Protein AF-A0AAW0GXI5-F1 (afdb_monomer_lite)

InterPro domains:
  IPR015931 Aconitase/3-isopropylmalate dehydratase large subunit, alpha/beta/alpha, subdomain 1/3 [G3DSA:3.30.499.10] (24-106)
  IPR036008 Aconitase, iron-sulfur domain [SSF53732] (36-106)
  IPR050926 Aconitase/IPM Isomerase [PTHR43160] (23-106)

Secondary structure (DSSP, 8-state):
------------------------PPP-----TTTS--HHHHHHHHHHHHHHHTSPPPPHHHHHHHHTBS-HHHHTTTS---TTT----B--S-----HHHHTTT-

Foldseek 3Di:
DDDDDDDDDDDDDDDDPDPPPDDDDPPDDDPCVVVDPPVVQLVVQLVVLCVLLPNPDDDPVRSVFRSFAPDSCVQCVVSDPDPPPGDTRGDDPDDDDDPVRVVVVD

Structure (mmCIF, N/CA/C/O backbone):
data_AF-A0AAW0GXI5-F1
#
_entry.id   AF-A0AAW0GXI5-F1
#
loop_
_atom_site.group_PDB
_atom_site.id
_atom_site.type_symbol
_atom_site.label_atom_id
_atom_site.label_alt_id
_atom_site.label_comp_id
_atom_site.label_asym_id
_atom_site.label_entity_id
_atom_site.label_seq_id
_atom_site.pdbx_PDB_ins_code
_atom_site.Cartn_x
_atom_site.Cartn_y
_atom_site.Cartn_z
_atom_site.occupancy
_atom_site.B_iso_or_equiv
_atom_site.auth_seq_id
_atom_site.auth_comp_id
_atom_site.auth_asym_id
_atom_site.auth_atom_id
_atom_site.pdbx_PDB_model_num
ATOM 1 N N . MET A 1 1 ? -0.482 -9.726 -81.950 1.00 35.28 1 MET A N 1
ATOM 2 C CA . MET A 1 1 ? -0.286 -8.432 -82.642 1.00 35.28 1 MET A CA 1
ATOM 3 C C . MET A 1 1 ? -1.285 -7.425 -82.072 1.00 35.28 1 MET A C 1
ATOM 5 O O . MET A 1 1 ? -2.403 -7.844 -81.799 1.00 35.28 1 MET A O 1
ATOM 9 N N . PRO A 1 2 ? -0.859 -6.188 -81.757 1.00 46.88 2 PRO A N 1
ATOM 10 C CA . PRO A 1 2 ? -1.473 -5.313 -80.746 1.00 46.88 2 PRO A CA 1
ATOM 11 C C . PRO A 1 2 ? -2.563 -4.39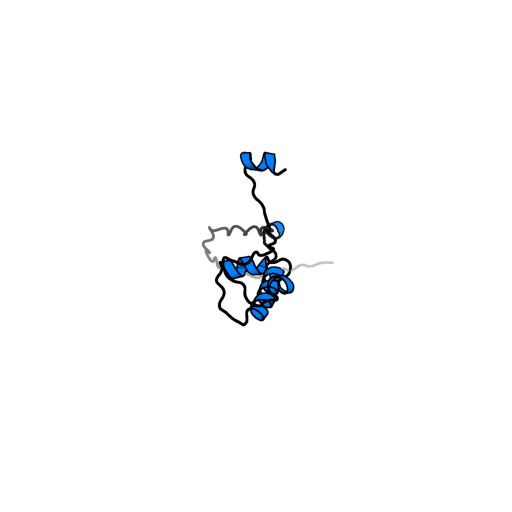4 -81.324 1.00 46.88 2 PRO A C 1
ATOM 13 O O . PRO A 1 2 ? -2.592 -4.182 -82.528 1.00 46.88 2 PRO A O 1
ATOM 16 N N . THR A 1 3 ? -3.396 -3.781 -80.474 1.00 41.62 3 THR A N 1
ATOM 17 C CA . THR A 1 3 ? -3.834 -2.374 -80.634 1.00 41.62 3 THR A CA 1
ATOM 18 C C . THR A 1 3 ? -4.441 -1.835 -79.332 1.00 41.62 3 THR A C 1
ATOM 20 O O . THR A 1 3 ? -5.444 -2.326 -78.824 1.00 41.62 3 THR A O 1
ATOM 23 N N . PHE A 1 4 ? -3.780 -0.811 -78.791 1.00 46.28 4 PHE A N 1
ATOM 24 C CA . PHE A 1 4 ? -4.251 0.081 -77.733 1.00 46.28 4 PHE A CA 1
ATOM 25 C C . PHE A 1 4 ? -5.368 0.991 -78.265 1.00 46.28 4 PHE A C 1
ATOM 27 O O . PHE A 1 4 ? -5.238 1.533 -79.360 1.00 46.28 4 PHE A O 1
ATOM 34 N N . SER A 1 5 ? -6.384 1.277 -77.450 1.00 40.12 5 SER A N 1
ATOM 35 C CA . SER A 1 5 ? -7.143 2.528 -77.562 1.00 40.12 5 SER A CA 1
ATOM 36 C C . SER A 1 5 ? -7.634 2.967 -76.184 1.00 40.12 5 SER A C 1
ATOM 38 O O . SER A 1 5 ? -8.495 2.343 -75.567 1.00 40.12 5 SER A O 1
ATOM 40 N N . ASN A 1 6 ? -7.003 4.031 -75.693 1.00 38.50 6 ASN A N 1
ATOM 41 C CA . ASN A 1 6 ? -7.326 4.748 -74.468 1.00 38.50 6 ASN A CA 1
ATOM 42 C C . ASN A 1 6 ? -8.612 5.564 -74.652 1.00 38.50 6 ASN A C 1
ATOM 44 O O . ASN A 1 6 ? -8.698 6.348 -75.595 1.00 38.50 6 ASN A O 1
ATOM 48 N N . VAL A 1 7 ? -9.537 5.507 -73.688 1.00 49.00 7 VAL A N 1
ATOM 49 C CA . VAL A 1 7 ? -10.531 6.575 -73.497 1.00 49.00 7 VAL A CA 1
ATOM 50 C C . VAL A 1 7 ? -10.522 7.040 -72.042 1.00 49.00 7 VAL A C 1
ATOM 52 O O . VAL A 1 7 ? -10.723 6.291 -71.091 1.00 49.00 7 VAL A O 1
ATOM 55 N N . VAL A 1 8 ? -10.221 8.327 -71.928 1.00 44.75 8 VAL A N 1
ATOM 56 C CA . VAL A 1 8 ? -9.928 9.145 -70.754 1.00 44.75 8 VAL A CA 1
ATOM 57 C C . VAL A 1 8 ? -11.140 9.261 -69.819 1.00 44.75 8 VAL A C 1
ATOM 59 O O . VAL A 1 8 ? -12.163 9.827 -70.200 1.00 44.75 8 VAL A O 1
ATOM 62 N N . LYS A 1 9 ? -11.017 8.821 -68.558 1.00 41.56 9 LYS A N 1
ATOM 63 C CA . LYS A 1 9 ? -11.945 9.226 -67.485 1.00 41.56 9 LYS A CA 1
ATOM 64 C C . LYS A 1 9 ? -11.503 10.577 -66.926 1.00 41.56 9 LYS A C 1
ATOM 66 O O . LYS A 1 9 ? -10.471 10.683 -66.268 1.00 41.56 9 LYS A O 1
ATOM 71 N N . ARG A 1 10 ? -12.294 11.617 -67.199 1.00 42.31 10 ARG A N 1
ATOM 72 C CA . ARG A 1 10 ? -12.161 12.939 -66.577 1.00 42.31 10 ARG A CA 1
ATOM 73 C C . ARG A 1 10 ? -12.538 12.821 -65.099 1.00 42.31 10 ARG A C 1
ATOM 75 O O . ARG A 1 10 ? -13.715 12.695 -64.780 1.00 42.31 10 ARG A O 1
ATOM 82 N N . TYR A 1 11 ? -11.552 12.859 -64.209 1.00 42.72 11 TYR A N 1
ATOM 83 C CA . TYR A 1 11 ? -11.799 13.058 -62.783 1.00 42.72 11 TYR A CA 1
ATOM 84 C C . TYR A 1 11 ? -11.893 14.560 -62.506 1.00 42.72 11 TYR A C 1
ATOM 86 O O . TYR A 1 11 ? -10.952 15.311 -62.761 1.00 42.72 11 TYR A O 1
ATOM 94 N N . ALA A 1 12 ? -13.057 14.999 -62.026 1.00 47.19 12 ALA A N 1
ATOM 95 C CA . ALA A 1 12 ? -13.273 16.355 -61.548 1.00 47.19 12 ALA A CA 1
ATOM 96 C C . ALA A 1 12 ? -12.397 16.597 -60.310 1.00 47.19 12 ALA A C 1
ATOM 98 O O . ALA A 1 12 ? -12.518 15.908 -59.299 1.00 47.19 12 ALA A O 1
ATOM 99 N N . PHE A 1 13 ? -11.497 17.570 -60.406 1.00 45.50 13 PHE A N 1
ATOM 100 C CA . PHE A 1 13 ? -10.616 17.978 -59.323 1.00 45.50 13 PHE A CA 1
ATOM 101 C C . PHE A 1 13 ? -11.303 19.064 -58.492 1.00 45.50 13 PHE A C 1
ATOM 103 O O . PHE A 1 13 ? -11.207 20.253 -58.788 1.00 45.50 13 PHE A O 1
ATOM 110 N N . THR A 1 14 ? -12.016 18.657 -57.446 1.00 52.28 14 THR A N 1
ATOM 111 C CA . THR A 1 14 ? -12.461 19.574 -56.393 1.00 52.28 14 THR A CA 1
ATOM 112 C C . THR A 1 14 ? -11.321 19.758 -55.393 1.00 52.28 14 THR A C 1
ATOM 114 O O . THR A 1 14 ? -11.030 18.860 -54.601 1.00 52.28 14 THR A O 1
ATOM 117 N N . ARG A 1 15 ? -10.653 20.920 -55.423 1.00 48.03 15 ARG A N 1
ATOM 118 C CA . ARG A 1 15 ? -9.714 21.329 -54.367 1.00 48.03 15 ARG A CA 1
ATOM 119 C C . ARG A 1 15 ? -10.492 21.637 -53.093 1.00 48.03 15 ARG A C 1
ATOM 121 O O . ARG A 1 15 ? -10.966 22.754 -52.910 1.00 48.03 15 ARG A O 1
ATOM 128 N N . ASN A 1 16 ? -10.557 20.673 -52.184 1.00 50.38 16 ASN A N 1
ATOM 129 C CA . ASN A 1 16 ? -10.807 20.980 -50.784 1.00 50.38 16 ASN A CA 1
ATOM 130 C C . ASN A 1 16 ? -9.518 21.565 -50.201 1.00 50.38 16 ASN A C 1
ATOM 132 O O . ASN A 1 16 ? -8.536 20.852 -50.000 1.00 50.38 16 ASN A O 1
ATOM 136 N N . HIS A 1 17 ? -9.512 22.872 -49.941 1.00 53.69 17 HIS A N 1
ATOM 137 C CA . HIS A 1 17 ? -8.496 23.495 -49.098 1.00 53.69 17 HIS A CA 1
ATOM 138 C C . HIS A 1 17 ? -8.714 23.050 -47.647 1.00 53.69 17 HIS A C 1
ATOM 140 O O . HIS A 1 17 ? -9.289 23.768 -46.832 1.00 53.69 17 HIS A O 1
ATOM 146 N N . ALA A 1 18 ? -8.250 21.844 -47.319 1.00 59.31 18 ALA A N 1
ATOM 147 C CA . ALA A 1 18 ? -8.032 21.455 -45.939 1.00 59.31 18 ALA A CA 1
ATOM 148 C C . ALA A 1 18 ? -6.821 22.242 -45.431 1.00 59.31 18 ALA A C 1
ATOM 150 O O . ALA A 1 18 ? -5.703 22.079 -45.920 1.00 59.31 18 ALA A O 1
ATOM 151 N N . ARG A 1 19 ? -7.042 23.133 -44.464 1.00 58.31 19 ARG A N 1
ATOM 152 C CA . ARG A 1 19 ? -5.957 23.712 -43.671 1.00 58.31 19 ARG A CA 1
ATOM 153 C C . ARG A 1 19 ? -5.257 22.558 -42.948 1.00 58.31 19 ARG A C 1
ATOM 155 O O . ARG A 1 19 ? -5.775 22.065 -41.956 1.00 58.31 19 ARG A O 1
ATOM 162 N N . SER A 1 20 ? -4.113 22.112 -43.454 1.00 61.81 20 SER A N 1
ATOM 163 C CA . SER A 1 20 ? -3.268 21.124 -42.782 1.00 61.81 20 SER A CA 1
ATOM 164 C C . SER A 1 20 ? -1.917 21.764 -42.494 1.00 61.81 20 SER A C 1
ATOM 166 O O . SER A 1 20 ? -1.032 21.794 -43.341 1.00 61.81 20 SER A O 1
ATOM 168 N N . PHE A 1 21 ? -1.806 22.355 -41.305 1.00 63.12 21 PHE A N 1
ATOM 169 C CA . PHE A 1 21 ? -0.538 22.840 -40.747 1.00 63.12 21 PHE A CA 1
ATOM 170 C C . PHE A 1 21 ? -0.189 22.161 -39.415 1.00 63.12 21 PHE A C 1
ATOM 172 O O . PHE A 1 21 ? 0.844 22.464 -38.834 1.00 63.12 21 PHE A O 1
ATOM 179 N N . ALA A 1 22 ? -1.025 21.241 -38.925 1.00 67.62 22 ALA A N 1
ATOM 180 C CA . ALA A 1 22 ? -0.746 20.472 -37.720 1.00 67.62 22 ALA A CA 1
ATOM 181 C C . ALA A 1 22 ? -0.459 19.019 -38.110 1.00 67.62 22 ALA A C 1
ATOM 183 O O . ALA A 1 22 ? -1.375 18.229 -38.336 1.00 67.62 22 ALA A O 1
ATOM 184 N N . THR A 1 23 ? 0.818 18.663 -38.206 1.00 71.12 23 THR A N 1
ATOM 185 C CA . THR A 1 23 ? 1.252 17.266 -38.175 1.00 71.12 23 THR A CA 1
ATOM 186 C C . THR A 1 23 ? 0.986 16.736 -36.767 1.00 71.12 23 THR A C 1
ATOM 188 O O . THR A 1 23 ? 1.602 17.191 -35.807 1.00 71.12 23 THR A O 1
ATOM 191 N N . HIS A 1 24 ? 0.045 15.801 -36.613 1.00 74.44 24 HIS A N 1
ATOM 192 C CA . HIS A 1 24 ? -0.116 15.072 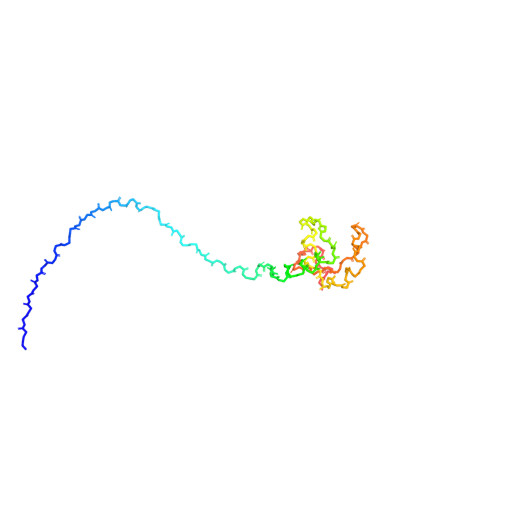-35.355 1.00 74.44 24 HIS A CA 1
ATOM 193 C C . HIS A 1 24 ? 1.147 14.236 -35.141 1.00 74.44 24 HIS A C 1
ATOM 195 O O . HIS A 1 24 ? 1.395 13.285 -35.884 1.00 74.44 24 HIS A O 1
ATOM 201 N N . THR A 1 25 ? 1.961 14.598 -34.153 1.00 73.44 25 THR A N 1
ATOM 202 C CA . THR A 1 25 ? 3.101 13.779 -33.742 1.00 73.44 25 THR A CA 1
ATOM 203 C C . THR A 1 25 ? 2.556 12.419 -33.304 1.00 73.44 25 THR A C 1
ATOM 205 O O . THR A 1 25 ? 1.734 12.387 -32.385 1.00 73.44 25 THR A O 1
ATOM 208 N N . PRO A 1 26 ? 2.931 11.296 -33.945 1.00 72.25 26 PRO A N 1
ATOM 209 C CA . PRO A 1 26 ? 2.505 9.990 -33.467 1.00 72.25 26 PRO A CA 1
ATOM 210 C C . PRO A 1 26 ? 3.002 9.839 -32.029 1.00 72.25 26 PRO A C 1
ATOM 212 O O . PRO A 1 26 ? 4.182 10.067 -31.747 1.00 72.25 26 PRO A O 1
ATOM 215 N N . LEU A 1 27 ? 2.088 9.532 -31.107 1.00 73.25 27 LEU A N 1
ATOM 216 C CA . LEU A 1 27 ? 2.467 9.250 -29.732 1.00 73.25 27 LEU A CA 1
ATOM 217 C C . LEU A 1 27 ? 3.344 8.003 -29.767 1.00 73.25 27 LEU A C 1
ATOM 219 O O . LEU A 1 27 ? 2.898 6.940 -30.190 1.00 73.25 27 LEU A O 1
ATOM 223 N N . LEU A 1 28 ? 4.603 8.158 -29.369 1.00 74.62 28 LEU A N 1
ATOM 224 C CA . LEU A 1 28 ? 5.491 7.028 -29.160 1.00 74.62 28 LEU A CA 1
ATOM 225 C C . LEU A 1 28 ? 4.887 6.195 -28.024 1.00 74.62 28 LEU A C 1
ATOM 227 O O . LEU A 1 28 ? 4.858 6.657 -26.879 1.00 74.62 28 LEU A O 1
ATOM 231 N N . GLU A 1 29 ? 4.373 5.008 -28.339 1.00 76.81 29 GLU A N 1
ATOM 232 C CA . GLU A 1 29 ? 3.984 4.040 -27.317 1.00 76.81 29 GLU A CA 1
ATOM 233 C C . GLU A 1 29 ? 5.234 3.704 -26.500 1.00 76.81 29 GLU A C 1
ATOM 235 O O . GLU A 1 29 ? 6.243 3.237 -27.025 1.00 76.81 29 GLU A O 1
ATOM 240 N N . LYS A 1 30 ? 5.203 4.059 -25.214 1.00 79.75 30 LYS A N 1
ATOM 241 C CA . LYS A 1 30 ? 6.280 3.756 -24.276 1.00 79.75 30 LYS A CA 1
ATOM 242 C C . LYS A 1 30 ? 5.951 2.444 -23.588 1.00 79.75 30 LYS A C 1
ATOM 244 O O . LYS A 1 30 ? 4.916 2.339 -22.931 1.00 79.75 30 LYS A O 1
ATOM 249 N N . ASP A 1 31 ? 6.869 1.491 -23.671 1.00 82.00 31 ASP A N 1
ATOM 250 C CA . ASP A 1 31 ? 6.771 0.229 -22.947 1.00 82.00 31 ASP A CA 1
ATOM 251 C C . ASP A 1 31 ? 6.974 0.469 -21.445 1.00 82.00 31 ASP A C 1
ATOM 253 O O . ASP A 1 31 ? 8.087 0.507 -20.922 1.00 82.00 31 ASP A O 1
ATOM 257 N N . CYS A 1 32 ? 5.871 0.664 -20.724 1.00 81.69 32 CYS A N 1
ATOM 258 C CA . CYS A 1 32 ? 5.872 0.902 -19.278 1.00 81.69 32 CYS A CA 1
ATOM 259 C C . CYS A 1 32 ? 5.814 -0.392 -18.448 1.00 81.69 32 CYS A C 1
ATOM 261 O O . CYS A 1 32 ? 5.670 -0.325 -17.225 1.00 81.69 32 CYS A O 1
ATOM 263 N N . THR A 1 33 ? 5.915 -1.567 -19.074 1.00 81.50 33 THR A N 1
ATOM 264 C CA . THR A 1 33 ? 5.731 -2.877 -18.420 1.00 81.50 33 THR A CA 1
ATOM 265 C C . THR A 1 33 ? 6.677 -3.088 -17.238 1.00 81.50 33 THR A C 1
ATOM 267 O O . THR A 1 33 ? 6.249 -3.578 -16.201 1.00 81.50 33 THR A O 1
ATOM 270 N N . SER A 1 34 ? 7.929 -2.637 -17.350 1.00 79.50 34 SER A N 1
ATOM 271 C CA . SER A 1 34 ? 8.941 -2.764 -16.291 1.00 79.50 34 SER A CA 1
ATOM 272 C C . SER A 1 34 ? 8.711 -1.845 -15.083 1.00 79.50 34 SER A C 1
ATOM 274 O O . SER A 1 34 ? 9.281 -2.088 -14.023 1.00 79.50 34 SER A O 1
ATOM 276 N N . ILE A 1 35 ? 7.953 -0.757 -15.240 1.00 83.44 35 ILE A N 1
ATOM 277 C CA . ILE A 1 35 ? 7.758 0.268 -14.194 1.00 83.44 35 ILE A CA 1
ATOM 278 C C . ILE A 1 35 ? 6.386 0.110 -13.525 1.00 83.44 35 ILE A C 1
ATOM 280 O O . ILE A 1 35 ? 6.181 0.529 -12.383 1.00 83.44 35 ILE A O 1
ATOM 284 N N . THR A 1 36 ? 5.440 -0.485 -14.249 1.00 86.06 36 THR A N 1
ATOM 285 C CA . THR A 1 36 ? 4.054 -0.628 -13.815 1.00 86.06 36 THR A CA 1
ATOM 286 C C . THR A 1 36 ? 3.957 -1.736 -12.767 1.00 86.06 36 THR A C 1
ATOM 288 O O . THR A 1 36 ? 4.374 -2.860 -13.044 1.00 86.06 36 THR A O 1
ATOM 291 N N . PRO A 1 37 ? 3.407 -1.460 -11.571 1.00 84.38 37 PRO A N 1
ATOM 292 C CA . PRO A 1 37 ? 3.204 -2.507 -10.579 1.00 84.38 37 PRO A CA 1
ATOM 293 C C . PRO A 1 37 ? 2.177 -3.539 -11.083 1.00 84.38 37 PRO A C 1
ATOM 295 O O . PRO A 1 37 ? 1.290 -3.188 -11.871 1.00 84.38 37 PRO A O 1
ATOM 298 N N . PRO A 1 38 ? 2.249 -4.803 -10.626 1.00 89.19 38 PRO A N 1
ATOM 299 C CA . PRO A 1 38 ? 1.365 -5.879 -11.074 1.00 89.19 38 PRO A CA 1
ATOM 300 C C . PRO A 1 38 ? -0.059 -5.704 -10.521 1.00 89.19 38 PRO A C 1
ATOM 302 O O . PRO A 1 38 ? -0.478 -6.355 -9.565 1.00 89.19 38 PRO A O 1
ATOM 305 N N . TYR A 1 39 ? -0.835 -4.810 -11.138 1.00 90.38 39 TYR A N 1
ATOM 306 C CA . TYR A 1 39 ? -2.172 -4.442 -10.664 1.00 90.38 39 TYR A CA 1
ATOM 307 C C . TYR A 1 39 ? -3.146 -5.616 -10.581 1.00 90.38 39 TYR A C 1
ATOM 309 O O . TYR A 1 39 ? -4.013 -5.606 -9.713 1.00 90.38 39 TYR A O 1
ATOM 317 N N . THR A 1 40 ? -3.007 -6.624 -11.443 1.00 91.12 40 THR A N 1
ATOM 318 C CA . THR A 1 40 ? -3.853 -7.826 -11.426 1.00 91.12 40 THR A CA 1
ATOM 319 C C . THR A 1 40 ? -3.721 -8.572 -10.098 1.00 91.12 40 THR A C 1
ATOM 321 O O . THR A 1 40 ? -4.712 -8.758 -9.399 1.00 91.12 40 THR A O 1
ATOM 324 N N . GLN A 1 41 ? -2.488 -8.869 -9.685 1.00 89.25 41 GLN A N 1
ATOM 325 C CA . GLN A 1 41 ? -2.188 -9.534 -8.414 1.00 89.25 41 GLN A CA 1
ATOM 326 C C . GLN A 1 41 ? -2.623 -8.688 -7.210 1.00 89.25 41 GLN A C 1
ATOM 328 O O . GLN A 1 41 ? -3.202 -9.200 -6.252 1.00 89.25 41 GLN A O 1
ATOM 333 N N . LEU A 1 42 ? -2.391 -7.371 -7.271 1.00 90.69 42 LEU A N 1
ATOM 334 C CA . LEU A 1 42 ? -2.808 -6.449 -6.212 1.00 90.69 42 LEU A CA 1
ATOM 335 C C . LEU A 1 42 ? -4.336 -6.421 -6.047 1.00 90.69 42 LEU A C 1
ATOM 337 O O . LEU A 1 42 ? -4.826 -6.352 -4.918 1.00 90.69 42 LEU A O 1
ATOM 341 N N . LEU A 1 43 ? -5.094 -6.484 -7.149 1.00 91.69 43 LEU A N 1
ATOM 342 C CA . LEU A 1 43 ? -6.558 -6.558 -7.120 1.00 91.69 43 LEU A CA 1
ATOM 343 C C . LEU A 1 43 ? -7.049 -7.876 -6.517 1.00 91.69 43 LEU A C 1
ATOM 345 O O . LEU A 1 43 ? -7.974 -7.850 -5.699 1.00 91.69 43 LEU A O 1
ATOM 349 N N . ASP A 1 44 ? -6.422 -8.995 -6.878 1.00 91.06 44 ASP A N 1
ATOM 350 C CA . ASP A 1 44 ? -6.770 -10.315 -6.349 1.00 91.06 44 ASP A CA 1
ATOM 351 C C . ASP A 1 44 ? -6.577 -10.357 -4.829 1.00 91.06 44 ASP A C 1
ATOM 353 O O . ASP A 1 44 ? -7.515 -10.687 -4.095 1.00 91.06 44 ASP A O 1
ATOM 357 N N . ASN A 1 45 ? -5.428 -9.882 -4.338 1.00 89.00 45 ASN A N 1
ATOM 358 C CA . ASN A 1 45 ? -5.143 -9.755 -2.905 1.00 89.00 45 ASN A CA 1
ATOM 359 C C . ASN A 1 45 ? -6.141 -8.825 -2.198 1.00 89.00 45 ASN A C 1
ATOM 361 O O . ASN A 1 45 ? -6.633 -9.111 -1.105 1.00 89.00 45 ASN A O 1
ATOM 365 N N . LEU A 1 46 ? -6.502 -7.702 -2.821 1.00 89.50 46 LEU A N 1
ATOM 366 C CA . LEU A 1 46 ? -7.502 -6.793 -2.259 1.00 89.50 46 LEU A CA 1
ATOM 367 C C . LEU A 1 46 ? -8.866 -7.499 -2.126 1.00 89.50 46 LEU A C 1
ATOM 369 O O . LEU A 1 46 ? -9.567 -7.334 -1.123 1.00 89.50 46 LEU A O 1
ATOM 373 N N . SER A 1 47 ? -9.250 -8.308 -3.116 1.00 89.19 47 SER A N 1
ATOM 374 C CA . SER A 1 47 ? -10.511 -9.055 -3.095 1.00 89.19 47 SER A CA 1
ATOM 375 C C . SER A 1 47 ? -10.564 -10.060 -1.937 1.00 89.19 47 SER A C 1
ATOM 377 O O . SER A 1 47 ? -11.576 -10.130 -1.230 1.00 89.19 47 SER A O 1
ATOM 379 N N . THR A 1 48 ? -9.460 -10.768 -1.669 1.00 88.31 48 THR A N 1
ATOM 380 C CA . THR A 1 48 ? -9.369 -11.715 -0.551 1.00 88.31 48 THR A CA 1
ATOM 381 C C . THR A 1 48 ? -9.449 -10.991 0.785 1.00 88.31 48 THR A C 1
ATOM 383 O O . THR A 1 48 ? -10.211 -11.399 1.660 1.00 88.31 48 THR A O 1
ATOM 386 N N . VAL A 1 49 ? -8.745 -9.865 0.924 1.00 86.25 49 VAL A N 1
ATOM 387 C CA . VAL A 1 49 ? -8.764 -9.058 2.151 1.00 86.25 49 VAL A CA 1
ATOM 388 C C . VAL A 1 49 ? -10.153 -8.475 2.424 1.00 86.25 49 VAL A C 1
ATOM 390 O O . VAL A 1 49 ? -10.630 -8.512 3.558 1.00 86.25 49 VAL A O 1
ATOM 393 N N . ARG A 1 50 ? -10.858 -7.986 1.395 1.00 87.19 50 ARG A N 1
ATOM 394 C CA . ARG A 1 50 ? -12.238 -7.485 1.542 1.00 87.19 50 ARG A CA 1
ATOM 395 C C . ARG A 1 50 ? -13.196 -8.546 2.068 1.00 87.19 50 ARG A C 1
ATOM 397 O O . ARG A 1 50 ? -14.070 -8.213 2.866 1.00 87.19 50 ARG A O 1
ATOM 404 N N . ARG A 1 51 ? -13.029 -9.797 1.627 1.00 85.69 51 ARG A N 1
ATOM 405 C CA . ARG A 1 51 ? -13.827 -10.933 2.100 1.00 85.69 51 ARG A CA 1
ATOM 406 C C . ARG A 1 51 ? -13.563 -11.226 3.578 1.00 85.69 51 ARG A C 1
ATOM 408 O O . ARG A 1 51 ? -14.514 -11.477 4.305 1.00 85.69 51 ARG A O 1
ATOM 415 N N . ILE A 1 52 ? -12.309 -11.130 4.022 1.00 83.25 52 ILE A N 1
ATOM 416 C CA . ILE A 1 52 ? -11.914 -11.371 5.420 1.00 83.25 52 ILE A CA 1
ATOM 417 C C . ILE A 1 52 ? -12.408 -10.251 6.352 1.00 83.25 52 ILE A C 1
ATOM 419 O O . ILE A 1 52 ? -12.924 -10.525 7.429 1.00 83.25 52 ILE A O 1
ATOM 423 N N . ILE A 1 53 ? -12.301 -8.986 5.931 1.00 80.81 53 ILE A N 1
ATOM 424 C CA . ILE A 1 53 ? -12.665 -7.813 6.753 1.00 80.81 53 ILE A CA 1
ATOM 425 C C . ILE A 1 53 ? -14.194 -7.583 6.819 1.00 80.81 53 ILE A C 1
ATOM 427 O O . ILE A 1 53 ? -14.671 -6.767 7.607 1.00 80.81 53 ILE A O 1
ATOM 431 N N . GLY A 1 54 ? -14.992 -8.293 6.014 1.00 77.50 54 GLY A N 1
ATOM 432 C CA . GLY A 1 54 ? -16.455 -8.247 6.115 1.00 77.50 54 GLY A CA 1
ATOM 433 C C . GLY A 1 54 ? -17.089 -6.959 5.577 1.00 77.50 54 GLY A C 1
ATOM 434 O O . GLY A 1 54 ? -18.081 -6.479 6.115 1.00 77.50 54 GLY A O 1
ATOM 435 N N . GLY A 1 55 ? -16.524 -6.373 4.514 1.00 75.69 55 GLY A N 1
ATOM 436 C CA . GLY A 1 55 ? -17.186 -5.291 3.766 1.00 75.69 55 GLY A CA 1
ATOM 437 C C . GLY A 1 55 ? -17.060 -3.877 4.347 1.00 75.69 55 GLY A C 1
ATOM 438 O O . GLY A 1 55 ? -17.688 -2.950 3.835 1.00 75.69 55 GLY A O 1
ATOM 439 N N . ARG A 1 56 ? -16.221 -3.665 5.369 1.00 83.50 56 ARG A N 1
ATOM 440 C CA . ARG A 1 56 ? -15.896 -2.315 5.861 1.00 83.50 56 ARG A CA 1
ATOM 441 C C . ARG A 1 56 ? -15.300 -1.449 4.733 1.00 83.50 56 ARG A C 1
ATOM 443 O O . ARG A 1 56 ? -14.417 -1.924 4.012 1.00 83.50 56 ARG A O 1
ATOM 450 N N . PRO A 1 57 ? -15.700 -0.169 4.593 1.00 85.94 57 PRO A N 1
ATOM 451 C CA . PRO A 1 57 ? -15.055 0.735 3.648 1.00 85.94 57 PRO A CA 1
ATOM 452 C C . PRO A 1 57 ? -13.587 0.956 4.036 1.00 85.94 57 PRO A C 1
ATOM 454 O O . PRO A 1 57 ? -13.274 1.319 5.171 1.00 85.94 57 PRO A O 1
ATOM 457 N N . LEU A 1 58 ? -12.694 0.734 3.072 1.00 87.44 58 LEU A N 1
ATOM 458 C CA . LEU A 1 58 ? -11.251 0.911 3.220 1.00 87.44 58 LEU A CA 1
ATOM 459 C C . LEU A 1 58 ? -10.807 2.240 2.611 1.00 87.44 58 LEU A C 1
ATOM 461 O O . LEU A 1 58 ? -11.213 2.595 1.496 1.00 87.44 58 LEU A O 1
ATOM 465 N N . THR A 1 59 ? -9.922 2.937 3.314 1.00 91.50 59 THR A N 1
ATOM 466 C CA . THR A 1 59 ? -9.217 4.115 2.797 1.00 91.50 59 THR A CA 1
ATOM 467 C C . THR A 1 59 ? -8.260 3.725 1.666 1.00 91.50 59 THR A C 1
ATOM 469 O O . THR A 1 59 ? -7.918 2.554 1.489 1.00 91.50 59 THR A O 1
ATOM 472 N N . LEU A 1 60 ? -7.811 4.701 0.872 1.00 92.88 60 LEU A N 1
ATOM 473 C CA . LEU A 1 60 ? -6.841 4.439 -0.197 1.00 92.88 60 LEU A CA 1
ATOM 474 C C . LEU A 1 60 ? -5.534 3.852 0.356 1.00 92.88 60 LEU A C 1
ATOM 476 O O . LEU A 1 60 ? -5.033 2.873 -0.190 1.00 92.88 60 LEU A O 1
ATOM 480 N N . ALA A 1 61 ? -5.035 4.403 1.465 1.00 91.19 61 ALA A N 1
ATOM 481 C CA . ALA A 1 61 ? -3.833 3.909 2.128 1.00 91.19 61 ALA A CA 1
ATOM 482 C C . ALA A 1 61 ? -3.983 2.439 2.550 1.00 91.19 61 ALA A C 1
ATOM 484 O O . A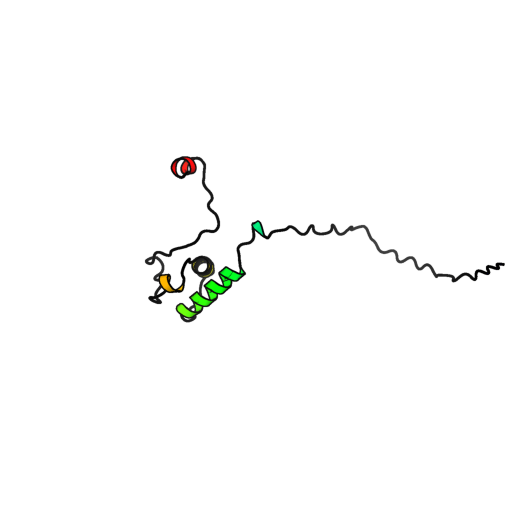LA A 1 61 ? -3.100 1.634 2.279 1.00 91.19 61 ALA A O 1
ATOM 485 N N . GLU A 1 62 ? -5.128 2.062 3.127 1.00 89.31 62 GLU A N 1
ATOM 486 C CA . GLU A 1 62 ? -5.411 0.671 3.505 1.00 89.31 62 GLU A CA 1
ATOM 487 C C . GLU A 1 62 ? -5.484 -0.260 2.300 1.00 89.31 62 GLU A C 1
ATOM 489 O O . GLU A 1 62 ? -4.968 -1.368 2.360 1.00 89.31 62 GLU A O 1
ATOM 494 N N . LYS A 1 63 ? -6.081 0.177 1.187 1.00 90.81 63 LYS A N 1
ATOM 495 C CA . LYS A 1 63 ? -6.113 -0.631 -0.041 1.00 90.81 63 LYS A CA 1
ATOM 496 C C . LYS A 1 63 ? -4.702 -0.904 -0.558 1.00 90.81 63 LYS A C 1
ATOM 498 O O . LYS A 1 63 ? -4.401 -2.046 -0.891 1.00 90.81 63 LYS A O 1
ATOM 503 N N . ILE A 1 64 ? -3.845 0.119 -0.591 1.00 91.31 64 ILE A N 1
ATOM 504 C CA . ILE A 1 64 ? -2.447 -0.028 -1.013 1.00 91.31 64 ILE A CA 1
ATOM 505 C C . ILE A 1 64 ? -1.723 -0.972 -0.050 1.00 91.31 64 ILE A C 1
ATOM 507 O O . ILE A 1 64 ? -1.180 -1.978 -0.493 1.00 91.31 64 ILE A O 1
ATOM 511 N N . LEU A 1 65 ? -1.800 -0.724 1.258 1.00 89.44 65 LEU A N 1
ATOM 512 C CA . LEU A 1 65 ? -1.143 -1.537 2.281 1.00 89.44 65 LEU A CA 1
ATOM 513 C C . LEU A 1 65 ? -1.567 -3.011 2.210 1.00 89.44 65 LEU A C 1
ATOM 515 O O . LEU A 1 65 ? -0.725 -3.900 2.142 1.00 89.44 65 LEU A O 1
ATOM 519 N N . TYR A 1 66 ? -2.876 -3.265 2.170 1.00 88.25 66 TYR A N 1
ATOM 520 C CA . TYR A 1 66 ? -3.430 -4.615 2.180 1.00 88.25 66 TYR A CA 1
ATOM 521 C C . TYR A 1 66 ? -3.210 -5.379 0.877 1.00 88.25 66 TYR A C 1
ATOM 523 O O . TYR A 1 66 ? -3.086 -6.599 0.910 1.00 88.25 66 TYR A O 1
ATOM 531 N N . SER A 1 67 ? -3.115 -4.684 -0.259 1.00 90.56 67 SER A N 1
ATOM 532 C CA . SER A 1 67 ? -2.760 -5.326 -1.531 1.00 90.56 67 SER A CA 1
ATOM 533 C C . SER A 1 67 ? -1.314 -5.848 -1.564 1.00 90.56 67 SER A C 1
ATOM 535 O O . SER A 1 67 ? -1.050 -6.821 -2.267 1.00 90.56 67 SER A O 1
ATOM 537 N N . HIS A 1 68 ? -0.410 -5.266 -0.761 1.00 91.06 68 HIS A N 1
ATOM 538 C CA . HIS A 1 68 ? 1.013 -5.635 -0.678 1.00 91.06 68 HIS A CA 1
ATOM 539 C C . HIS A 1 68 ? 1.340 -6.570 0.504 1.00 91.06 68 HIS A C 1
ATOM 541 O O . HIS A 1 68 ? 2.508 -6.722 0.872 1.00 91.06 68 HIS A O 1
ATOM 547 N N . ILE A 1 69 ? 0.336 -7.191 1.132 1.00 89.12 69 ILE A N 1
ATOM 548 C CA . ILE A 1 69 ? 0.565 -8.210 2.168 1.00 89.12 69 ILE A CA 1
ATOM 549 C C . ILE A 1 69 ? 1.096 -9.494 1.516 1.00 89.12 69 ILE A C 1
ATOM 551 O O . ILE A 1 69 ? 0.613 -9.896 0.461 1.00 89.12 69 ILE A O 1
ATOM 555 N N . HIS A 1 70 ? 2.070 -10.151 2.159 1.00 82.38 70 HIS A N 1
ATOM 556 C CA . HIS A 1 70 ? 2.614 -11.426 1.675 1.00 82.38 70 HIS A CA 1
ATOM 557 C C . HIS A 1 70 ? 1.572 -12.557 1.722 1.00 82.38 70 HIS A C 1
ATOM 559 O O .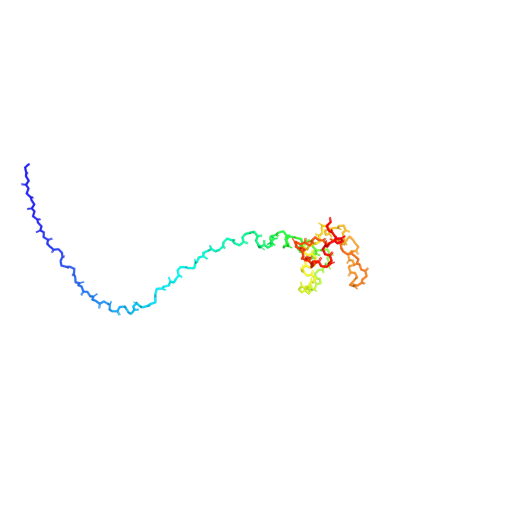 HIS A 1 70 ? 1.248 -13.121 0.682 1.00 82.38 70 HIS A O 1
ATOM 565 N N . ASN A 1 71 ? 1.001 -12.826 2.904 1.00 79.94 71 ASN A N 1
ATOM 566 C CA . ASN A 1 71 ? -0.041 -13.835 3.114 1.00 79.94 71 ASN A CA 1
ATOM 567 C C . ASN A 1 71 ? -1.281 -13.202 3.769 1.00 79.94 71 ASN A C 1
ATOM 569 O O . ASN A 1 71 ? -1.309 -13.047 4.996 1.00 79.94 71 ASN A O 1
ATOM 573 N N . PRO A 1 72 ? -2.323 -12.835 2.995 1.00 73.38 72 PRO A N 1
ATOM 574 C CA . PRO A 1 72 ? -3.507 -12.176 3.542 1.00 73.38 72 PRO A CA 1
ATOM 575 C C . PRO A 1 72 ? -4.312 -13.090 4.469 1.00 73.38 72 PRO A C 1
ATOM 577 O O . PRO A 1 72 ? -4.941 -12.597 5.393 1.00 73.38 72 PRO A O 1
ATOM 580 N N . THR A 1 73 ? -4.289 -14.408 4.266 1.00 71.62 73 THR A N 1
ATOM 581 C CA . THR A 1 73 ? -5.045 -15.358 5.099 1.00 71.62 73 THR A CA 1
ATOM 582 C C . THR A 1 73 ? -4.429 -15.525 6.487 1.00 71.62 73 THR A C 1
ATOM 584 O O . THR A 1 73 ? -5.151 -15.527 7.475 1.00 71.62 73 THR A O 1
ATOM 587 N N . GLU A 1 74 ? -3.100 -15.626 6.569 1.00 68.19 74 GLU A N 1
ATOM 588 C CA . GLU A 1 74 ? -2.381 -15.808 7.838 1.00 68.19 74 GLU A CA 1
ATOM 589 C C . GLU A 1 74 ? -2.285 -14.497 8.617 1.00 68.19 74 GLU A C 1
ATOM 591 O O . GLU A 1 74 ? -2.561 -14.461 9.811 1.00 68.19 74 GLU A O 1
ATOM 596 N N . SER A 1 75 ? -1.967 -13.394 7.931 1.00 64.50 75 SER A N 1
ATOM 597 C CA . SER A 1 75 ? -1.814 -12.085 8.582 1.00 64.50 75 SER A CA 1
ATOM 598 C C . SER A 1 75 ? -3.141 -11.507 9.081 1.00 64.50 75 SER A C 1
ATOM 600 O O . SER A 1 75 ? -3.139 -10.618 9.929 1.00 64.50 75 SER A O 1
ATOM 602 N N . LEU A 1 76 ? -4.273 -11.971 8.537 1.00 66.75 76 LEU A N 1
ATOM 603 C CA . LEU A 1 76 ? -5.613 -11.467 8.856 1.00 66.75 76 LEU A CA 1
ATOM 604 C C . LEU A 1 76 ? -6.520 -12.514 9.512 1.00 66.75 76 LEU A C 1
ATOM 606 O O . LEU A 1 76 ? -7.723 -12.271 9.620 1.00 66.75 76 LEU A O 1
ATOM 610 N N . ALA A 1 77 ? -5.965 -13.651 9.945 1.00 59.16 77 ALA A N 1
ATOM 611 C CA . ALA A 1 77 ? -6.720 -14.786 10.479 1.00 59.16 77 ALA A CA 1
ATOM 612 C C . ALA A 1 77 ? -7.651 -14.405 11.648 1.00 59.16 77 ALA A C 1
ATOM 614 O O . ALA A 1 77 ? -8.751 -14.941 11.757 1.00 59.16 77 ALA A O 1
ATOM 615 N N . ASP A 1 78 ? -7.272 -13.409 12.454 1.00 59.50 78 ASP A N 1
ATOM 616 C CA . ASP A 1 78 ? -8.061 -12.954 13.607 1.00 59.50 78 ASP A CA 1
ATOM 617 C C . ASP A 1 78 ? -9.169 -11.944 13.253 1.00 59.50 78 ASP A C 1
ATOM 619 O O . ASP A 1 78 ? -9.885 -11.458 14.135 1.00 59.50 78 ASP A O 1
ATOM 623 N N . GLY A 1 79 ? -9.306 -11.560 11.976 1.00 58.34 79 GLY A N 1
ATOM 624 C CA . GLY A 1 79 ? -10.347 -10.646 11.479 1.00 58.34 79 GLY A CA 1
ATOM 625 C C . GLY A 1 79 ? -10.299 -9.219 12.052 1.00 58.34 79 GLY A C 1
ATOM 626 O O . GLY A 1 79 ? -11.097 -8.363 11.667 1.00 58.34 79 GLY A O 1
ATOM 627 N N . LYS A 1 80 ? -9.361 -8.930 12.961 1.00 60.12 80 LYS A N 1
ATOM 628 C CA . LYS A 1 80 ? -9.223 -7.660 13.679 1.00 60.12 80 LYS A CA 1
ATOM 629 C C . LYS A 1 80 ? -7.845 -7.061 13.435 1.00 60.12 80 LYS A C 1
ATOM 631 O O . LYS A 1 80 ? -6.948 -7.151 14.265 1.00 60.12 80 LYS A O 1
ATOM 636 N N . ILE A 1 81 ? -7.691 -6.379 12.304 1.00 67.56 81 ILE A N 1
ATOM 637 C CA . ILE A 1 81 ? -6.545 -5.487 12.102 1.00 67.56 81 ILE A CA 1
ATOM 638 C C . ILE A 1 81 ? -6.785 -4.246 12.954 1.00 67.56 81 ILE A C 1
ATOM 640 O O . ILE A 1 81 ? -7.566 -3.360 12.586 1.00 67.56 81 ILE A O 1
ATOM 644 N N . ILE A 1 82 ? -6.141 -4.188 14.115 1.00 69.06 82 ILE A N 1
ATOM 645 C CA . ILE A 1 82 ? -6.211 -3.009 14.970 1.00 69.06 82 ILE A CA 1
ATOM 646 C C . ILE A 1 82 ? -5.180 -2.002 14.459 1.00 69.06 82 ILE A C 1
ATOM 648 O O . ILE A 1 82 ? -3.968 -2.203 14.568 1.00 69.06 82 ILE A O 1
ATOM 652 N N . ARG A 1 83 ? -5.679 -0.906 13.872 1.00 77.75 83 ARG A N 1
ATOM 653 C CA . ARG A 1 83 ? -4.846 0.193 13.366 1.00 77.75 83 ARG A CA 1
ATOM 654 C C . ARG A 1 83 ? -3.891 0.665 14.464 1.00 77.75 83 ARG A C 1
ATOM 656 O O . ARG A 1 83 ? -4.333 0.998 15.559 1.00 77.75 83 ARG A O 1
ATOM 663 N N . GLY A 1 84 ? -2.599 0.706 14.150 1.00 78.00 84 GLY A N 1
ATOM 664 C CA . GLY A 1 84 ? -1.557 1.177 15.067 1.00 78.00 84 GLY A CA 1
ATOM 665 C C . GLY A 1 84 ? -1.098 0.165 16.122 1.00 78.00 84 GLY A C 1
ATOM 666 O O . GLY A 1 84 ? -0.232 0.510 16.915 1.00 78.00 84 GLY A O 1
ATOM 667 N N . GLN A 1 85 ? -1.636 -1.058 16.138 1.00 78.44 85 GLN A N 1
ATOM 668 C CA . GLN A 1 85 ? -1.199 -2.114 17.064 1.00 78.44 85 GLN A CA 1
ATOM 669 C C . GLN A 1 85 ? -0.649 -3.344 16.337 1.00 78.44 85 GLN A C 1
ATOM 671 O O . GLN A 1 85 ? 0.295 -3.970 16.811 1.00 78.44 85 GLN A O 1
ATOM 676 N N . SER A 1 86 ? -1.219 -3.696 15.183 1.00 81.56 86 SER A N 1
ATOM 677 C CA . SER A 1 86 ? -0.797 -4.870 14.418 1.00 81.56 86 SER A CA 1
ATOM 678 C C . SER A 1 86 ? 0.417 -4.581 13.531 1.00 81.56 86 SER A C 1
ATOM 680 O O . SER A 1 86 ? 0.385 -3.637 12.735 1.00 81.56 86 SER A O 1
ATOM 682 N N . TYR A 1 87 ? 1.427 -5.449 13.588 1.00 83.12 87 TYR A N 1
ATOM 683 C CA . TYR A 1 87 ? 2.505 -5.499 12.599 1.00 83.12 87 TYR A CA 1
ATOM 684 C C . TYR A 1 87 ? 2.063 -6.298 11.374 1.00 83.12 87 TYR A C 1
ATOM 686 O O . TYR A 1 87 ? 1.522 -7.393 11.501 1.00 83.12 87 TYR A O 1
ATOM 694 N N . LEU A 1 88 ? 2.304 -5.748 10.184 1.00 83.81 88 LEU A N 1
ATOM 695 C CA . LEU A 1 88 ? 1.958 -6.381 8.913 1.00 83.81 88 LEU A CA 1
ATOM 696 C C . LEU A 1 88 ? 3.231 -6.757 8.162 1.00 83.81 88 LEU A C 1
ATOM 698 O O . 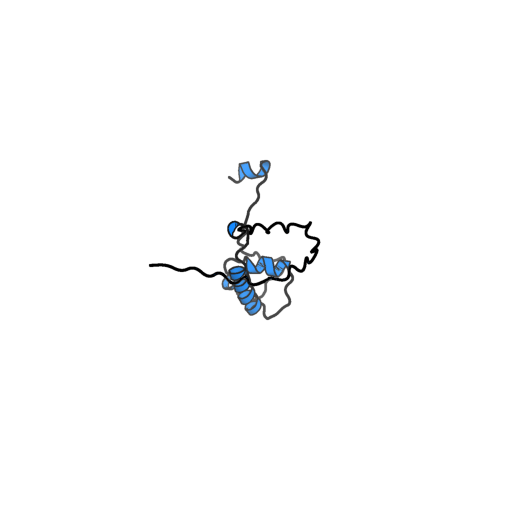LEU A 1 88 ? 4.137 -5.937 8.015 1.00 83.81 88 LEU A O 1
ATOM 702 N N . GLN A 1 89 ? 3.276 -7.985 7.651 1.00 87.06 89 GLN A N 1
ATOM 703 C CA . GLN A 1 89 ? 4.342 -8.433 6.762 1.00 87.06 89 GLN A CA 1
ATOM 704 C C . GLN A 1 89 ? 4.042 -7.965 5.336 1.00 87.06 89 GLN A C 1
ATOM 706 O O . GLN A 1 89 ? 3.226 -8.549 4.616 1.00 87.06 89 GLN A O 1
ATOM 711 N N . LEU A 1 90 ? 4.680 -6.861 4.957 1.00 89.25 90 LEU A N 1
ATOM 712 C CA . LEU A 1 90 ? 4.505 -6.208 3.664 1.00 89.25 90 LEU A CA 1
ATOM 713 C C . LEU A 1 90 ? 5.631 -6.582 2.704 1.00 89.25 90 LEU A C 1
ATOM 715 O O . LEU A 1 90 ? 6.759 -6.849 3.117 1.00 89.25 90 LEU A O 1
ATOM 719 N N . ARG A 1 91 ? 5.329 -6.527 1.409 1.00 90.06 91 ARG A N 1
ATOM 720 C CA . ARG A 1 91 ? 6.297 -6.681 0.324 1.00 90.06 91 ARG A CA 1
ATOM 721 C C . ARG A 1 91 ? 6.460 -5.341 -0.396 1.00 90.06 91 ARG A C 1
ATOM 723 O O . ARG A 1 91 ? 5.634 -5.013 -1.246 1.00 90.06 91 ARG A O 1
ATOM 730 N N . PRO A 1 92 ? 7.462 -4.524 -0.039 1.00 90.38 92 PRO A N 1
ATO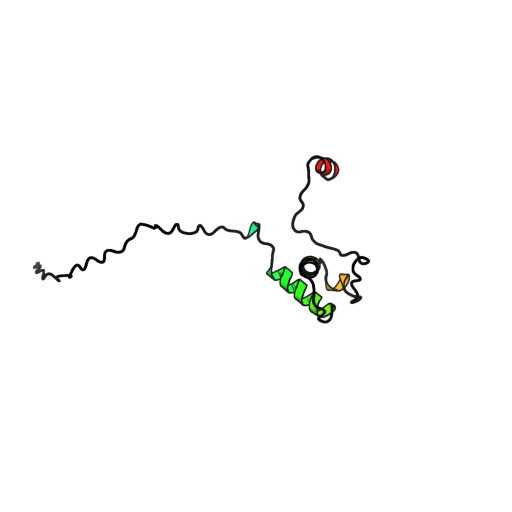M 731 C CA . PRO A 1 92 ? 7.738 -3.302 -0.779 1.00 90.38 92 PRO A CA 1
ATOM 732 C C . PRO A 1 92 ? 8.282 -3.640 -2.174 1.00 90.38 92 PRO A C 1
ATOM 734 O O . PRO A 1 92 ? 9.171 -4.473 -2.314 1.00 90.38 92 PRO A O 1
ATOM 737 N N . GLU A 1 93 ? 7.767 -2.963 -3.198 1.00 88.88 93 GLU A N 1
ATOM 738 C CA . GLU A 1 93 ? 8.185 -3.169 -4.595 1.00 88.88 93 GLU A CA 1
ATOM 739 C C . GLU A 1 93 ? 9.536 -2.514 -4.913 1.00 88.88 93 GLU A C 1
ATOM 741 O O . GLU A 1 93 ? 10.279 -2.974 -5.775 1.00 88.88 93 GLU A O 1
ATOM 746 N N . ARG A 1 94 ? 9.863 -1.404 -4.240 1.00 90.06 94 ARG A N 1
ATOM 747 C CA . ARG A 1 94 ? 11.106 -0.654 -4.457 1.00 90.06 94 ARG A CA 1
ATOM 748 C C . ARG A 1 94 ? 11.640 -0.099 -3.148 1.00 90.06 94 ARG A C 1
ATOM 750 O O . ARG A 1 94 ? 10.869 0.301 -2.277 1.00 90.06 94 ARG A O 1
ATOM 757 N N . VAL A 1 95 ? 12.963 -0.015 -3.063 1.00 90.56 95 VAL A N 1
ATOM 758 C CA . VAL A 1 95 ? 13.695 0.603 -1.956 1.00 90.56 95 VAL A CA 1
ATOM 759 C C . VAL A 1 95 ? 14.592 1.689 -2.539 1.00 90.56 95 VAL A C 1
ATOM 761 O O . VAL A 1 95 ? 15.290 1.458 -3.522 1.00 90.56 95 VAL A O 1
ATOM 764 N N . ALA A 1 96 ? 14.544 2.881 -1.953 1.00 90.38 96 ALA A N 1
ATOM 765 C CA . ALA A 1 96 ? 15.457 3.971 -2.270 1.00 90.38 96 ALA A CA 1
ATOM 766 C C . ALA A 1 96 ? 16.363 4.201 -1.058 1.00 90.38 96 ALA A C 1
ATOM 768 O O . ALA A 1 96 ? 15.866 4.340 0.059 1.00 90.38 96 ALA A O 1
ATOM 769 N N . MET A 1 97 ? 17.676 4.225 -1.277 1.00 93.06 97 MET A N 1
ATOM 770 C CA . MET A 1 97 ? 18.679 4.425 -0.231 1.00 93.06 97 MET A CA 1
ATOM 771 C C . MET A 1 97 ? 19.463 5.705 -0.518 1.00 93.06 97 MET A C 1
ATOM 773 O O . MET A 1 97 ? 19.752 6.012 -1.670 1.00 93.06 97 MET A O 1
ATOM 777 N N . GLN A 1 98 ? 19.758 6.462 0.536 1.00 92.75 98 GLN A N 1
ATOM 778 C CA . GLN A 1 98 ? 20.589 7.669 0.492 1.00 92.75 98 GLN A CA 1
ATOM 779 C C . GLN A 1 98 ? 22.022 7.299 0.877 1.00 92.75 98 GLN A C 1
ATOM 781 O O . GLN A 1 98 ? 22.190 6.510 1.806 1.00 92.75 98 GLN A O 1
ATOM 786 N N . ASP A 1 99 ? 23.029 7.893 0.233 1.00 89.81 99 ASP A N 1
ATOM 787 C CA . ASP A 1 99 ? 24.449 7.511 0.356 1.00 89.81 99 ASP A CA 1
ATOM 788 C C . ASP A 1 99 ? 24.923 7.341 1.812 1.00 89.81 99 ASP A C 1
ATOM 790 O O . ASP A 1 99 ? 25.568 6.348 2.145 1.00 89.81 99 ASP A O 1
ATOM 794 N N . ALA A 1 100 ? 24.520 8.248 2.712 1.00 89.06 100 ALA A N 1
ATOM 795 C CA . ALA A 1 100 ? 24.900 8.206 4.128 1.00 89.06 100 ALA A CA 1
ATOM 796 C C . ALA A 1 100 ? 24.336 6.994 4.895 1.00 89.06 100 ALA A C 1
ATOM 798 O O . ALA A 1 100 ? 24.983 6.476 5.800 1.00 89.06 100 ALA A O 1
ATOM 799 N N . SER A 1 101 ? 23.132 6.532 4.553 1.00 83.88 101 SER A N 1
ATOM 800 C CA . SER A 1 101 ? 22.520 5.342 5.164 1.00 83.88 101 SER A CA 1
ATOM 801 C C . SER A 1 101 ? 22.797 4.072 4.363 1.00 83.88 101 SER A C 1
ATOM 803 O O . SER A 1 101 ? 22.691 2.973 4.900 1.00 83.88 101 SER A O 1
ATOM 805 N N . ALA A 1 102 ? 23.160 4.209 3.086 1.00 87.31 102 ALA A N 1
ATOM 806 C CA . ALA A 1 102 ? 23.412 3.087 2.200 1.00 87.31 102 ALA A CA 1
ATOM 807 C C . ALA A 1 102 ? 24.688 2.328 2.563 1.00 87.31 102 ALA A C 1
ATOM 809 O O . ALA A 1 102 ? 24.707 1.104 2.482 1.00 87.31 102 ALA A O 1
ATOM 810 N N . GLN A 1 103 ? 25.720 3.037 3.031 1.00 85.00 103 GLN A N 1
ATOM 811 C CA . GLN A 1 103 ? 27.010 2.438 3.378 1.00 85.00 103 GLN A CA 1
ATOM 812 C C . GLN A 1 103 ? 26.924 1.395 4.508 1.00 85.00 103 GLN A C 1
ATOM 814 O O . GLN A 1 103 ? 27.717 0.462 4.523 1.00 85.00 103 GLN A O 1
ATOM 819 N N . MET A 1 104 ? 25.983 1.542 5.448 1.00 90.00 104 MET A N 1
ATOM 820 C CA . MET A 1 104 ? 25.775 0.577 6.541 1.00 90.00 104 MET A CA 1
ATOM 821 C C . MET A 1 104 ? 24.810 -0.561 6.180 1.00 90.00 104 MET A C 1
ATOM 823 O O . MET A 1 104 ? 24.673 -1.502 6.957 1.00 90.00 104 MET A O 1
ATOM 827 N N . ALA A 1 105 ? 24.085 -0.434 5.067 1.00 80.38 105 ALA A N 1
ATOM 828 C CA . ALA A 1 105 ? 22.980 -1.318 4.706 1.00 80.38 105 ALA A CA 1
ATOM 829 C C . ALA A 1 105 ? 23.286 -2.252 3.519 1.00 80.38 105 ALA A C 1
ATOM 831 O O . ALA A 1 105 ? 22.562 -3.234 3.356 1.00 80.38 105 ALA A O 1
ATOM 832 N N . LEU A 1 106 ? 24.311 -1.950 2.708 1.00 71.12 106 LEU A N 1
ATOM 833 C CA . LEU A 1 106 ? 24.915 -2.884 1.742 1.00 71.12 106 LEU A CA 1
ATOM 834 C C . LEU A 1 106 ? 25.795 -3.916 2.455 1.00 71.12 106 LEU A C 1
ATOM 836 O O . LEU A 1 106 ? 25.775 -5.084 2.008 1.00 71.12 106 LEU A O 1
#

Organism: NCBI:txid2478898

Sequence (106 aa):
MPTFSNVVKRYAFTRNHARSFATHTPLLEKDCTSITPPYTQLLDNLSTVRRIIGGRPLTLAEKILYSHIHNPTESLADGKIIRGQSYLQLRPERVAMQDASAQMAL

pLDDT: mean 75.57, std 16.23, range [35.28, 93.06]

Radius of gyration: 30.96 Å; chains: 1; bounding box: 44×40×100 Å